Protein AF-A0A348UY54-F1 (afdb_monomer_lite)

Structure (mmCIF, N/CA/C/O backbone):
data_AF-A0A348UY54-F1
#
_entry.id   AF-A0A348UY54-F1
#
loop_
_atom_site.group_PDB
_atom_site.id
_atom_site.type_symbol
_atom_site.label_atom_id
_atom_site.label_alt_id
_atom_site.label_comp_id
_atom_site.label_asym_id
_atom_site.label_entity_id
_atom_site.label_seq_id
_atom_site.pdbx_PDB_ins_code
_atom_site.Cartn_x
_atom_site.Cartn_y
_atom_site.Cartn_z
_atom_site.occupancy
_atom_site.B_iso_or_equiv
_atom_site.auth_seq_id
_atom_site.auth_comp_id
_atom_site.auth_asym_id
_atom_site.auth_atom_id
_atom_site.pdbx_PDB_model_num
ATOM 1 N N . MET A 1 1 ? 20.278 -8.253 -26.530 1.00 37.34 1 MET A N 1
ATOM 2 C CA . MET A 1 1 ? 19.054 -7.553 -26.972 1.00 37.34 1 MET A CA 1
ATOM 3 C C . MET A 1 1 ? 17.904 -8.146 -26.163 1.00 37.34 1 MET A C 1
ATOM 5 O O . MET A 1 1 ? 17.471 -9.249 -26.460 1.00 37.34 1 MET A O 1
ATOM 9 N N . ASN A 1 2 ? 17.552 -7.521 -25.032 1.00 40.84 2 ASN A N 1
ATOM 10 C CA . ASN A 1 2 ? 16.590 -8.078 -24.073 1.00 40.84 2 ASN A CA 1
ATOM 11 C C . ASN A 1 2 ? 15.169 -7.691 -24.487 1.00 40.84 2 ASN A C 1
ATOM 13 O O . ASN A 1 2 ? 14.696 -6.615 -24.141 1.00 40.84 2 ASN A O 1
ATOM 17 N N . PHE A 1 3 ? 14.495 -8.599 -25.190 1.00 38.56 3 PHE A N 1
ATOM 18 C CA . PHE A 1 3 ? 13.116 -8.460 -25.678 1.00 38.56 3 PHE A CA 1
ATOM 19 C C . PHE A 1 3 ? 12.081 -8.179 -24.561 1.00 38.56 3 PHE A C 1
ATOM 21 O O . PHE A 1 3 ? 10.961 -7.766 -24.830 1.00 38.56 3 PHE A O 1
ATOM 28 N N . PHE A 1 4 ? 12.459 -8.371 -23.292 1.00 39.41 4 PHE A N 1
ATOM 29 C CA . PHE A 1 4 ? 11.605 -8.150 -22.120 1.00 39.41 4 PHE A CA 1
ATOM 30 C C . PHE A 1 4 ? 11.711 -6.747 -21.500 1.00 39.41 4 PHE A C 1
ATOM 32 O O . PHE A 1 4 ? 10.917 -6.419 -20.625 1.00 39.41 4 PHE A O 1
ATOM 39 N N . ALA A 1 5 ? 12.661 -5.908 -21.928 1.00 46.59 5 ALA A N 1
ATOM 40 C CA . ALA A 1 5 ? 12.810 -4.555 -21.380 1.00 46.59 5 ALA A CA 1
ATOM 41 C C . ALA A 1 5 ? 11.719 -3.571 -21.862 1.00 46.59 5 ALA A C 1
ATOM 43 O O . ALA A 1 5 ? 11.562 -2.509 -21.267 1.00 46.59 5 ALA A O 1
ATOM 44 N N . GLU A 1 6 ? 10.961 -3.921 -22.908 1.00 48.41 6 GLU A N 1
ATOM 45 C CA . GLU A 1 6 ? 10.068 -2.999 -23.632 1.00 48.41 6 GLU A CA 1
ATOM 46 C C . GLU A 1 6 ? 8.573 -3.169 -23.330 1.00 48.41 6 GLU A C 1
ATOM 48 O O . GLU A 1 6 ? 7.751 -2.387 -23.803 1.00 48.41 6 GLU A O 1
ATOM 53 N N . LEU A 1 7 ? 8.185 -4.141 -22.505 1.00 46.72 7 LEU A N 1
ATOM 54 C CA . LEU A 1 7 ? 6.792 -4.302 -22.091 1.00 46.72 7 LEU A CA 1
ATOM 55 C C . LEU A 1 7 ? 6.627 -3.795 -20.657 1.00 46.72 7 LEU A C 1
ATOM 57 O O . LEU A 1 7 ? 6.507 -4.557 -19.705 1.00 46.72 7 LEU A O 1
ATOM 61 N N . GLU A 1 8 ? 6.598 -2.469 -20.496 1.00 54.72 8 GLU A N 1
ATOM 62 C CA . GLU A 1 8 ? 6.196 -1.814 -19.237 1.00 54.72 8 GLU A CA 1
ATOM 63 C C . GLU A 1 8 ? 4.730 -2.094 -18.851 1.00 54.72 8 GLU A C 1
ATOM 65 O O . GLU A 1 8 ? 4.281 -1.763 -17.752 1.00 54.72 8 GLU A O 1
ATOM 70 N N . TYR A 1 9 ? 3.987 -2.752 -19.742 1.00 49.31 9 TYR A N 1
ATOM 71 C CA . TYR A 1 9 ? 2.660 -3.288 -19.492 1.00 49.31 9 TYR A CA 1
ATOM 72 C C . TYR A 1 9 ? 2.729 -4.441 -18.485 1.00 49.31 9 TYR A C 1
ATOM 74 O O . TYR A 1 9 ? 3.038 -5.576 -18.830 1.00 49.31 9 TYR A O 1
ATOM 82 N N . GLY A 1 10 ? 2.411 -4.141 -17.224 1.00 59.53 10 GLY A N 1
ATOM 83 C CA . GLY A 1 10 ? 2.235 -5.149 -16.175 1.00 59.53 10 GLY A CA 1
ATOM 84 C C . GLY A 1 10 ? 3.239 -5.094 -15.027 1.00 59.53 10 GLY A C 1
ATOM 85 O O . GLY A 1 10 ? 3.071 -5.863 -14.087 1.00 59.53 10 GLY A O 1
ATOM 86 N N . LYS A 1 11 ? 4.203 -4.156 -15.015 1.00 65.25 11 LYS A N 1
ATOM 87 C CA . LYS A 1 11 ? 5.150 -3.978 -13.885 1.00 65.25 11 LYS A CA 1
ATOM 88 C C . LYS A 1 11 ? 4.463 -3.836 -12.514 1.00 65.25 11 LYS A C 1
ATOM 90 O O . LYS A 1 11 ? 5.080 -4.115 -11.497 1.00 65.25 11 LYS A O 1
ATOM 95 N N . ASN A 1 12 ? 3.177 -3.479 -12.503 1.00 74.94 12 ASN A N 1
ATOM 96 C CA . ASN A 1 12 ? 2.393 -3.191 -11.302 1.00 74.94 12 ASN A CA 1
ATOM 97 C C . ASN A 1 12 ? 1.203 -4.151 -11.112 1.00 74.94 12 ASN A C 1
ATOM 99 O O . ASN A 1 12 ? 0.335 -3.895 -10.280 1.00 74.94 12 ASN A O 1
ATOM 103 N N . ILE A 1 13 ? 1.100 -5.226 -11.912 1.00 86.38 13 ILE A N 1
ATOM 104 C CA . ILE A 1 13 ? -0.037 -6.159 -11.814 1.00 86.38 13 ILE A CA 1
ATOM 105 C C . ILE A 1 13 ? -0.079 -6.846 -10.448 1.00 86.38 13 ILE A C 1
ATOM 107 O O . ILE A 1 13 ? -1.158 -7.046 -9.893 1.00 86.38 13 ILE A O 1
ATOM 111 N N . ASN A 1 14 ? 1.093 -7.143 -9.883 1.00 88.00 14 ASN A N 1
ATOM 112 C CA . ASN A 1 14 ? 1.211 -7.754 -8.567 1.00 88.00 14 ASN A CA 1
ATOM 113 C C . ASN A 1 14 ? 0.636 -6.831 -7.491 1.00 88.00 14 ASN A C 1
AT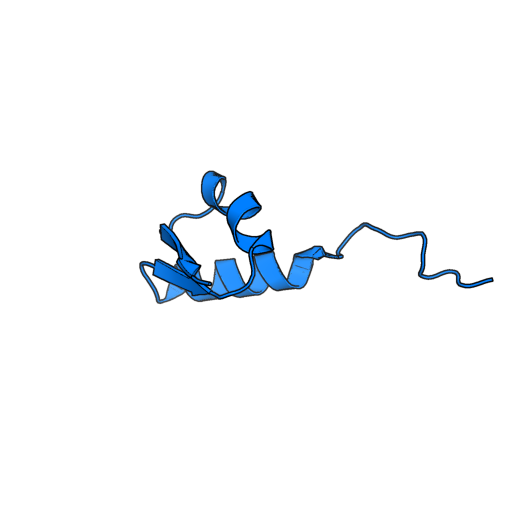OM 115 O O . ASN A 1 14 ? -0.192 -7.282 -6.703 1.00 88.00 14 ASN A O 1
ATOM 119 N N . ASP A 1 15 ? 0.971 -5.541 -7.512 1.00 89.38 15 ASP A N 1
ATOM 120 C CA . ASP A 1 15 ? 0.439 -4.561 -6.560 1.00 89.38 15 ASP A CA 1
ATOM 121 C C . ASP A 1 15 ? -1.088 -4.501 -6.616 1.00 89.38 15 ASP A C 1
ATOM 123 O O . ASP A 1 15 ? -1.761 -4.491 -5.585 1.00 89.38 15 ASP A O 1
ATOM 127 N N . VAL A 1 16 ? -1.653 -4.527 -7.828 1.00 91.38 16 VAL A N 1
ATOM 128 C CA . VAL A 1 16 ? -3.106 -4.532 -8.029 1.00 91.38 16 VAL A CA 1
ATOM 129 C C . VAL A 1 16 ? -3.732 -5.818 -7.488 1.00 91.38 16 VAL A C 1
ATOM 131 O O . VAL A 1 16 ? -4.750 -5.748 -6.800 1.00 91.38 16 VAL A O 1
ATOM 134 N N . ILE A 1 17 ? -3.140 -6.988 -7.752 1.00 92.81 17 ILE A N 1
ATOM 135 C CA . ILE A 1 17 ? -3.634 -8.274 -7.232 1.00 92.81 17 ILE A CA 1
ATOM 136 C C . ILE A 1 17 ? -3.587 -8.289 -5.701 1.00 92.81 17 ILE A C 1
ATOM 138 O O . ILE A 1 17 ? -4.588 -8.631 -5.068 1.00 92.81 17 ILE A O 1
ATOM 142 N N . HIS A 1 18 ? -2.467 -7.878 -5.102 1.00 92.25 18 HIS A N 1
ATOM 143 C CA . HIS A 1 18 ? -2.317 -7.790 -3.651 1.00 92.25 18 HIS A CA 1
ATOM 144 C C . HIS A 1 18 ? -3.341 -6.835 -3.038 1.00 92.25 18 HIS A C 1
ATOM 146 O O . HIS A 1 18 ? -4.008 -7.195 -2.067 1.00 92.25 18 HIS A O 1
ATOM 152 N N . LEU A 1 19 ? -3.537 -5.660 -3.641 1.00 94.19 19 LEU A N 1
ATOM 153 C CA . LEU A 1 19 ? -4.531 -4.697 -3.184 1.00 94.19 19 LEU A CA 1
ATOM 154 C C . LEU A 1 19 ? -5.955 -5.259 -3.282 1.00 94.19 19 LEU A C 1
ATOM 156 O O . LEU A 1 19 ? -6.714 -5.166 -2.322 1.00 94.19 19 LEU A O 1
ATOM 160 N N . LYS A 1 20 ? -6.324 -5.897 -4.401 1.00 94.56 20 LYS A N 1
ATOM 161 C CA . LYS A 1 20 ? -7.656 -6.506 -4.572 1.00 94.56 20 LYS A CA 1
ATOM 162 C C . LYS A 1 20 ? -7.905 -7.683 -3.645 1.00 94.56 20 LYS A C 1
ATOM 164 O O . LYS A 1 20 ? -9.054 -7.930 -3.284 1.00 94.56 20 LYS A O 1
ATOM 169 N N . PHE A 1 21 ? -6.862 -8.407 -3.259 1.00 95.38 21 PHE A N 1
ATOM 170 C CA . PHE A 1 21 ? -6.978 -9.424 -2.227 1.00 95.38 21 PHE A CA 1
ATOM 171 C C . PHE A 1 21 ? -7.190 -8.786 -0.849 1.00 95.38 21 PHE A C 1
ATOM 173 O O . PHE A 1 21 ? -8.117 -9.178 -0.145 1.00 95.38 21 PHE A O 1
ATOM 180 N N . ALA A 1 22 ? -6.406 -7.763 -0.494 1.00 96.12 22 ALA A N 1
ATOM 181 C CA . ALA A 1 22 ? -6.554 -7.037 0.768 1.00 96.12 22 ALA A CA 1
ATOM 182 C C . ALA A 1 22 ? -7.944 -6.391 0.909 1.00 96.12 22 ALA A C 1
ATOM 184 O O . ALA A 1 22 ? -8.564 -6.513 1.959 1.00 96.12 22 ALA A O 1
ATOM 185 N N . GLU A 1 23 ? -8.492 -5.804 -0.162 1.00 96.31 23 GLU A N 1
ATOM 186 C CA . GLU A 1 23 ? -9.844 -5.218 -0.180 1.00 96.31 23 GLU A CA 1
ATOM 187 C C . GLU A 1 23 ? -10.963 -6.199 0.205 1.00 96.31 23 GLU A C 1
ATOM 189 O O . GLU A 1 23 ? -12.049 -5.766 0.583 1.00 96.31 23 GLU A O 1
ATOM 194 N N . ARG A 1 24 ? -10.742 -7.515 0.084 1.00 97.31 24 ARG A N 1
ATOM 195 C CA . ARG A 1 24 ? -11.750 -8.524 0.447 1.00 97.31 24 ARG A CA 1
ATOM 196 C C . ARG A 1 24 ? -11.809 -8.800 1.945 1.00 97.31 24 ARG A C 1
ATOM 198 O O . ARG A 1 24 ? -12.835 -9.286 2.410 1.00 97.31 24 ARG A O 1
ATOM 205 N N . TYR A 1 25 ? -10.722 -8.548 2.670 1.00 97.06 25 TYR A N 1
ATOM 206 C CA . TYR A 1 25 ? -10.543 -9.045 4.039 1.00 97.06 25 TYR A CA 1
ATOM 207 C C . TYR A 1 25 ? -10.070 -7.981 5.032 1.00 97.06 25 TYR A C 1
ATOM 209 O O . TYR A 1 25 ? -10.081 -8.227 6.235 1.00 97.06 25 TYR A O 1
ATOM 217 N N . CYS A 1 26 ? -9.633 -6.819 4.552 1.00 97.06 26 CYS A N 1
ATOM 218 C CA . CYS A 1 26 ? -9.022 -5.773 5.359 1.00 97.06 26 CYS A CA 1
ATOM 219 C C . CYS A 1 26 ? -9.704 -4.424 5.106 1.00 97.06 26 CYS A C 1
ATOM 221 O O . CYS A 1 26 ? -10.274 -4.197 4.047 1.00 97.06 26 CYS A O 1
ATOM 223 N N . GLU A 1 27 ? -9.577 -3.500 6.058 1.00 97.00 27 GLU A N 1
ATOM 224 C CA . GLU A 1 27 ? -9.993 -2.090 5.912 1.00 97.00 27 GLU A CA 1
ATOM 225 C C . GLU A 1 27 ? -8.797 -1.157 5.625 1.00 97.00 27 GLU A C 1
ATOM 227 O O . GLU A 1 27 ? -8.954 0.017 5.262 1.00 97.00 27 GLU A O 1
ATOM 232 N N . LYS A 1 28 ? -7.573 -1.685 5.780 1.00 97.19 28 LYS A N 1
ATOM 233 C CA . LYS A 1 28 ? -6.314 -0.950 5.656 1.00 97.19 28 LYS A CA 1
ATOM 234 C C . LYS A 1 28 ? -5.173 -1.841 5.169 1.00 97.19 28 LYS A C 1
ATOM 236 O O . LYS A 1 28 ? -5.001 -2.950 5.669 1.00 97.19 28 LYS A O 1
ATOM 241 N N . LEU A 1 29 ? -4.368 -1.323 4.245 1.00 96.44 29 LEU A N 1
ATOM 242 C CA . LEU A 1 29 ? -3.090 -1.885 3.817 1.00 96.44 29 LEU A CA 1
ATOM 243 C C . LEU A 1 29 ? -1.950 -1.039 4.396 1.00 96.44 29 LEU A C 1
ATOM 245 O O . LEU A 1 29 ? -1.870 0.154 4.114 1.00 96.44 29 LEU A O 1
ATOM 249 N N . ILE A 1 30 ? -1.073 -1.657 5.188 1.00 96.69 30 ILE A N 1
ATOM 250 C CA . ILE A 1 30 ? 0.155 -1.038 5.707 1.00 96.69 30 ILE A CA 1
ATOM 251 C C . ILE A 1 30 ? 1.335 -1.675 4.977 1.00 96.69 30 ILE A C 1
ATOM 253 O O . ILE A 1 30 ? 1.450 -2.899 4.958 1.00 96.69 30 ILE A O 1
ATOM 257 N N . THR A 1 31 ? 2.190 -0.870 4.353 1.00 94.69 31 THR A N 1
ATOM 258 C CA . THR A 1 31 ? 3.320 -1.374 3.560 1.00 94.69 31 THR A CA 1
ATOM 259 C C . THR A 1 31 ? 4.520 -0.432 3.621 1.00 94.69 31 THR A C 1
ATOM 261 O O . THR A 1 31 ? 4.362 0.754 3.886 1.00 94.69 31 THR A O 1
ATOM 264 N N . PHE A 1 32 ? 5.721 -0.947 3.357 1.00 96.25 32 PHE A N 1
ATOM 265 C CA . PHE A 1 32 ? 6.917 -0.124 3.119 1.00 96.25 32 PHE A CA 1
ATOM 266 C C . PHE A 1 32 ? 7.047 0.309 1.653 1.00 96.25 32 PHE A C 1
ATOM 268 O O . PHE A 1 32 ? 7.849 1.180 1.310 1.00 96.25 32 PHE A O 1
ATOM 275 N N . ASP A 1 33 ? 6.253 -0.303 0.775 1.00 92.75 33 ASP A N 1
ATOM 276 C CA . ASP A 1 33 ? 6.297 -0.052 -0.654 1.00 92.75 33 ASP A CA 1
ATOM 277 C C . ASP A 1 33 ? 5.529 1.227 -1.013 1.00 92.75 33 ASP A C 1
ATOM 279 O O . ASP A 1 33 ? 4.298 1.309 -0.949 1.00 92.75 33 ASP A O 1
ATOM 283 N N . LYS A 1 34 ? 6.290 2.246 -1.411 1.00 93.31 34 LYS A N 1
ATOM 284 C CA . LYS A 1 34 ? 5.774 3.565 -1.787 1.00 93.31 34 LYS A CA 1
ATOM 285 C C . LYS A 1 34 ? 4.938 3.521 -3.059 1.00 93.31 34 LYS A C 1
ATOM 287 O O . LYS A 1 34 ? 4.086 4.397 -3.232 1.00 93.31 34 LYS A O 1
ATOM 292 N N . ASP A 1 35 ? 5.120 2.511 -3.905 1.00 90.19 35 ASP A N 1
ATOM 293 C CA . ASP A 1 35 ? 4.409 2.410 -5.171 1.00 90.19 35 ASP A CA 1
ATOM 294 C C . ASP A 1 35 ? 2.917 2.131 -4.971 1.00 90.19 35 ASP A C 1
ATOM 296 O O . ASP A 1 35 ? 2.102 2.567 -5.783 1.00 90.19 35 ASP A O 1
ATOM 300 N N . PHE 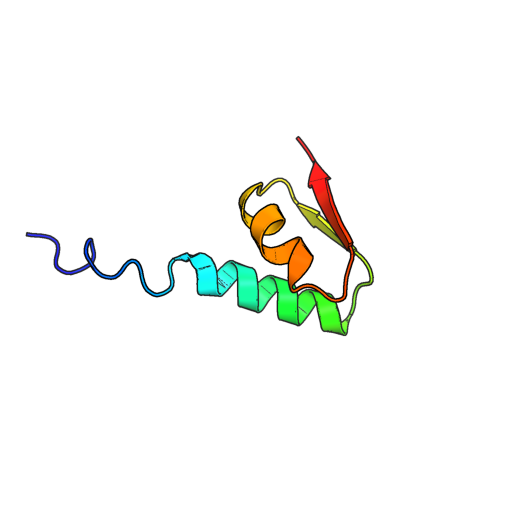A 1 36 ? 2.504 1.551 -3.840 1.00 91.88 36 PHE A N 1
ATOM 301 C CA . PHE A 1 36 ? 1.082 1.376 -3.520 1.00 91.88 36 PHE A CA 1
ATOM 302 C C . PHE A 1 36 ? 0.330 2.698 -3.342 1.00 91.88 36 PHE A C 1
ATOM 304 O O . PHE A 1 36 ? -0.881 2.751 -3.565 1.00 91.88 36 PHE A O 1
ATOM 311 N N . LYS A 1 37 ? 1.024 3.799 -3.020 1.00 90.94 37 LYS A N 1
ATOM 312 C CA . LYS A 1 37 ? 0.398 5.120 -2.859 1.00 90.94 37 LYS A CA 1
ATOM 313 C C . LYS A 1 37 ? -0.291 5.606 -4.138 1.00 90.94 37 LYS A C 1
ATOM 315 O O . LYS A 1 37 ? -1.281 6.330 -4.062 1.00 90.94 37 LYS A O 1
ATOM 320 N N . ARG A 1 38 ? 0.183 5.188 -5.319 1.00 90.62 38 ARG A N 1
ATOM 321 C CA . ARG A 1 38 ? -0.457 5.532 -6.605 1.00 90.62 38 ARG A CA 1
ATOM 322 C C . ARG A 1 38 ? -1.811 4.845 -6.803 1.00 90.62 38 ARG A C 1
ATOM 324 O O . ARG A 1 38 ? -2.596 5.284 -7.636 1.00 90.62 38 ARG A O 1
ATOM 331 N N . LEU A 1 39 ? -2.082 3.777 -6.049 1.00 91.50 39 LEU A N 1
ATOM 332 C CA . LEU A 1 39 ? -3.323 3.007 -6.117 1.00 91.50 39 LEU A CA 1
ATOM 333 C C . LEU A 1 39 ? -4.388 3.508 -5.135 1.00 91.50 39 LEU A C 1
ATOM 335 O O . LEU A 1 39 ? -5.553 3.144 -5.285 1.00 91.50 39 LEU A O 1
ATOM 339 N N . SER A 1 40 ? -4.031 4.372 -4.177 1.00 91.38 40 SER A N 1
ATOM 340 C CA . SER A 1 40 ? -4.964 4.921 -3.183 1.00 91.38 40 SER A CA 1
ATOM 341 C C . SER A 1 40 ? -6.240 5.531 -3.784 1.00 91.38 40 SER A C 1
ATOM 343 O O . SER A 1 40 ? -7.305 5.262 -3.237 1.00 91.38 40 SER A O 1
ATOM 345 N N . PRO A 1 41 ? -6.206 6.275 -4.914 1.00 93.12 41 PRO A N 1
ATOM 346 C CA . PRO A 1 41 ? -7.427 6.811 -5.529 1.00 93.12 41 PRO A CA 1
ATOM 347 C C . PRO A 1 41 ? -8.397 5.744 -6.061 1.00 93.12 41 PRO A C 1
ATOM 349 O O . PRO A 1 41 ? -9.566 6.039 -6.287 1.00 93.12 41 PRO A O 1
ATOM 352 N N . PHE A 1 42 ? -7.920 4.517 -6.287 1.00 92.00 42 PHE A N 1
ATOM 353 C CA . PHE A 1 42 ? -8.686 3.405 -6.865 1.00 92.00 42 PHE A CA 1
ATOM 354 C C . PHE A 1 42 ? -9.002 2.300 -5.846 1.00 92.00 42 PHE A C 1
ATOM 356 O O . PHE A 1 42 ? -9.608 1.282 -6.199 1.00 92.00 42 PHE A O 1
ATOM 363 N N . SER A 1 43 ? -8.561 2.484 -4.601 1.00 92.25 43 SER A N 1
ATOM 364 C CA . SER A 1 43 ? -8.712 1.535 -3.506 1.00 92.25 43 SER A CA 1
ATOM 365 C C . SER A 1 43 ? -9.980 1.816 -2.706 1.00 92.25 43 SER A C 1
ATOM 367 O O . SER A 1 43 ? -10.310 2.968 -2.430 1.00 92.25 43 SER A O 1
ATOM 369 N N . LYS A 1 44 ? -10.667 0.758 -2.272 1.00 94.62 44 LYS A N 1
ATOM 370 C CA . LYS A 1 44 ? -11.762 0.846 -1.287 1.00 94.62 44 LYS A CA 1
ATOM 371 C C . LYS A 1 44 ? -11.267 0.878 0.160 1.00 94.62 44 LYS A C 1
ATOM 373 O O . LYS A 1 44 ? -12.041 1.196 1.056 1.00 94.62 44 LYS A O 1
ATOM 378 N N . ILE A 1 45 ? -10.001 0.528 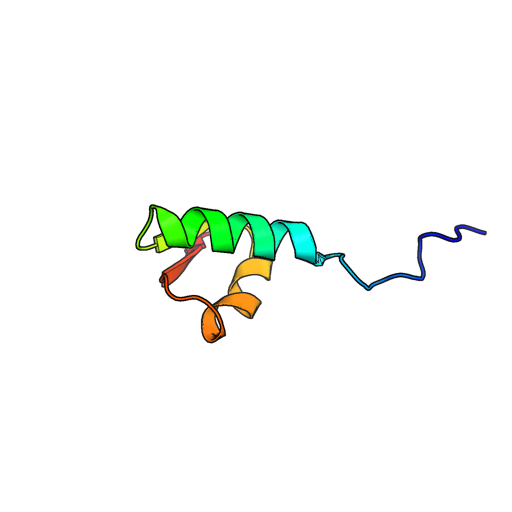0.378 1.00 96.62 45 ILE A 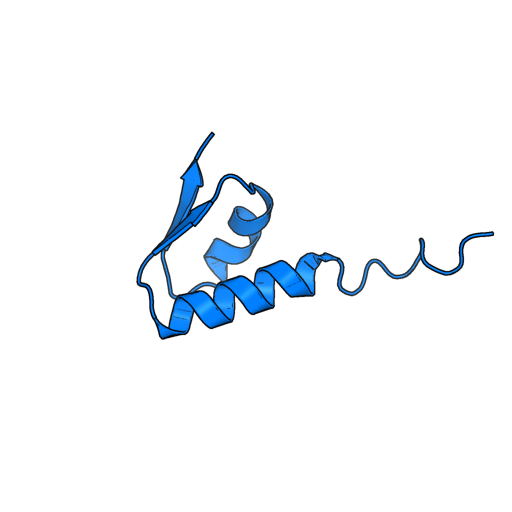N 1
ATOM 379 C CA . ILE A 1 45 ? -9.361 0.463 1.694 1.00 96.62 45 ILE A CA 1
ATOM 380 C C . ILE A 1 45 ? -8.311 1.558 1.838 1.00 96.62 45 ILE A C 1
ATOM 382 O O . ILE A 1 45 ? -7.729 2.012 0.847 1.00 96.62 45 ILE A O 1
ATOM 386 N N . SER A 1 46 ? -8.036 1.963 3.075 1.00 97.38 46 SER A N 1
ATOM 387 C CA . SER A 1 46 ? -6.966 2.925 3.348 1.00 97.38 46 SER A CA 1
ATOM 388 C C . SER A 1 46 ? -5.591 2.308 3.059 1.00 97.38 46 SER A C 1
ATOM 390 O O . SER A 1 46 ? -5.366 1.130 3.324 1.00 97.38 46 SER A O 1
ATOM 392 N N . ILE A 1 47 ? -4.665 3.089 2.499 1.00 96.88 47 ILE A N 1
ATOM 393 C CA . ILE A 1 47 ? -3.281 2.658 2.256 1.00 96.88 47 ILE A CA 1
ATOM 394 C C . ILE A 1 47 ? -2.359 3.566 3.065 1.00 96.88 47 ILE A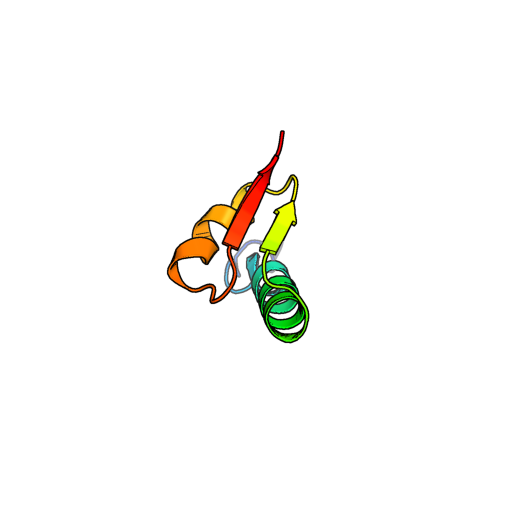 C 1
ATOM 396 O O . ILE A 1 47 ? -2.348 4.781 2.859 1.00 96.88 47 ILE A O 1
ATOM 400 N N . GLU A 1 48 ? -1.585 2.975 3.970 1.00 96.50 48 GLU A N 1
ATOM 401 C CA . GLU A 1 48 ? -0.551 3.650 4.746 1.00 96.50 48 GLU A CA 1
ATOM 402 C C . GLU A 1 48 ? 0.820 3.115 4.344 1.00 96.50 48 GLU A C 1
ATOM 404 O O . GLU A 1 48 ? 1.091 1.918 4.443 1.00 96.50 48 GLU A O 1
ATOM 409 N N . VAL A 1 49 ? 1.684 4.022 3.893 1.00 95.56 49 VAL A N 1
ATOM 410 C CA . VAL A 1 49 ? 3.077 3.692 3.608 1.00 95.56 49 VAL A CA 1
ATOM 411 C C . VAL A 1 49 ? 3.928 4.129 4.790 1.00 95.56 49 VAL A C 1
ATOM 413 O O . VAL A 1 49 ? 4.001 5.327 5.075 1.00 95.56 49 VAL A O 1
ATOM 416 N N . ILE A 1 50 ? 4.560 3.167 5.454 1.00 95.00 50 ILE A N 1
ATOM 417 C CA . ILE A 1 50 ? 5.482 3.397 6.568 1.00 95.00 50 ILE A CA 1
ATOM 418 C C . ILE A 1 50 ? 6.930 3.294 6.082 1.00 95.00 50 ILE A C 1
ATOM 420 O O . ILE A 1 50 ? 7.213 2.608 5.103 1.00 95.00 50 ILE A O 1
ATOM 424 N N . ALA A 1 51 ? 7.823 4.054 6.713 1.00 75.50 51 ALA A N 1
ATOM 425 C CA . ALA A 1 51 ? 9.249 4.107 6.392 1.00 75.50 51 ALA A CA 1
A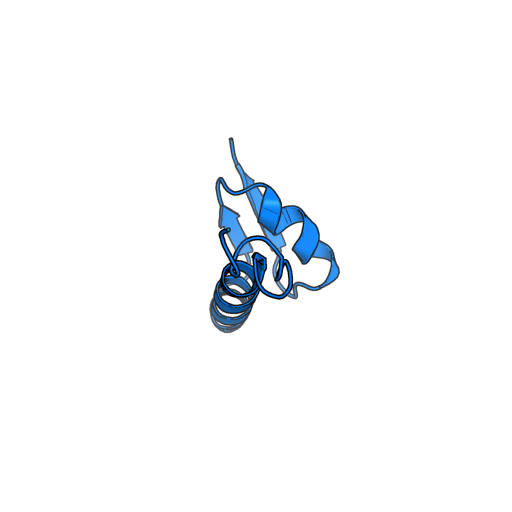TOM 426 C C . ALA A 1 51 ? 10.056 3.305 7.411 1.00 75.50 51 ALA A C 1
ATOM 428 O O . ALA A 1 51 ? 9.727 3.409 8.614 1.00 75.50 51 ALA A O 1
#

pLDDT: mean 83.26, std 19.47, range [37.34, 97.38]

Sequence (51 aa):
MNFFAELEYGKNINDVIHLKFAERYCEKLITFDKDFKRLSPFSKISIEVIA

Foldseek 3Di:
DDPPVPCPPCPCVVVVVVQVVCLVPHQEAEECDPVNVVCCVVHNHHYHHDD

Radius of gyration: 13.08 Å; chains: 1; bounding box: 31×16×34 Å

Secondary structure (DSSP, 8-state):
--TTTT--TTTTHHHHHHHHHHHHH-SEEEES-GGGGGGGGG-SSEEEE--